Protein AF-A0A7C5HF02-F1 (afdb_monomer)

pLDDT: mean 89.79, std 8.65, range [54.38, 97.0]

Nearest PDB structures (foldseek):
  1o2f-assembly1_B  TM=9.393E-01  e=5.201E-05  Escherichia coli
  3bp8-assembly1_C  TM=9.356E-01  e=5.201E-05  unclassified
  3bp3-assembly2_B  TM=8.705E-01  e=3.276E-05  Escherichia coli
  3ipj-assembly2_B  TM=8.690E-01  e=2.224E-04  Clostridioides difficile 630
  5jlt-assembly1_A  TM=4.579E-01  e=2.018E+00  Tequatrovirus T4

Secondary structure (DSSP, 8-state):
--HHHHHHHHHHHHHTS-GGGEEEEEEETTTEEEEEES-GGG--HHHHHHTT--EEEESSSSEEEEE----

Mean predicted aligned error: 3.89 Å

Radius of gyration: 11.26 Å; Cα contacts (8 Å, |Δi|>4): 113; chains: 1; bounding box: 23×23×33 Å

Foldseek 3Di:
DDPLVVVLVCQQCVQCVHPQQWPDWADDPQFKIKTFGPQNVSHNQVSNVVSQFVDWADPDRGIIITGRDND

Structure (mmCIF, N/CA/C/O backbone):
data_AF-A0A7C5HF02-F1
#
_entry.id   AF-A0A7C5HF02-F1
#
loop_
_atom_site.group_PDB
_atom_site.id
_atom_site.type_symbol
_atom_site.label_atom_id
_atom_site.label_alt_id
_atom_site.label_comp_id
_atom_site.label_asym_id
_atom_site.label_entity_id
_atom_site.label_seq_id
_atom_site.pdbx_PDB_ins_code
_atom_site.Cartn_x
_atom_site.Cartn_y
_atom_site.Cartn_z
_atom_site.occupancy
_atom_site.B_iso_or_equiv
_atom_site.auth_seq_id
_atom_site.auth_comp_id
_atom_site.auth_asym_id
_atom_site.auth_atom_id
_atom_site.pdbx_PDB_model_num
ATOM 1 N N . MET A 1 1 ? -0.340 -2.218 21.388 1.00 54.38 1 MET A N 1
ATOM 2 C CA . MET A 1 1 ? -1.104 -1.630 20.265 1.00 54.38 1 MET A CA 1
ATOM 3 C C . MET A 1 1 ? -2.332 -0.928 20.815 1.00 54.38 1 MET A C 1
ATOM 5 O O . MET A 1 1 ? -3.077 -1.548 21.568 1.00 54.38 1 MET A O 1
ATOM 9 N N . SER A 1 2 ? -2.535 0.343 20.477 1.00 68.00 2 SER A N 1
ATOM 10 C CA . SER A 1 2 ? -3.732 1.093 20.869 1.00 68.00 2 SER A CA 1
ATOM 11 C C . SER A 1 2 ? -4.975 0.586 20.109 1.00 68.00 2 SER A C 1
ATOM 13 O O . SER A 1 2 ? -4.846 -0.019 19.039 1.00 68.00 2 SER A O 1
ATOM 15 N N . PRO A 1 3 ? -6.202 0.812 20.617 1.00 73.56 3 PRO A N 1
ATOM 16 C CA . PRO A 1 3 ? -7.436 0.498 19.887 1.00 73.56 3 PRO A CA 1
ATOM 17 C C . PRO A 1 3 ? -7.480 1.115 18.479 1.00 73.56 3 PRO A C 1
ATOM 19 O O . PRO A 1 3 ? -7.896 0.448 17.534 1.00 73.56 3 PRO A O 1
ATOM 22 N N . LYS A 1 4 ? -6.945 2.335 18.328 1.00 76.62 4 LYS A N 1
ATOM 23 C CA . LYS A 1 4 ? -6.828 3.056 17.052 1.00 76.62 4 LYS A CA 1
ATOM 24 C C . LYS A 1 4 ? -6.003 2.277 16.017 1.00 76.62 4 LYS A C 1
ATOM 26 O O . LYS A 1 4 ? -6.449 2.111 14.889 1.00 76.62 4 LYS A O 1
ATOM 31 N N . GLN A 1 5 ? -4.860 1.712 16.421 1.00 73.81 5 GLN A N 1
ATOM 32 C CA . GLN A 1 5 ? -3.986 0.926 15.534 1.00 73.81 5 GLN A CA 1
ATOM 33 C C . GLN A 1 5 ? -4.646 -0.374 15.048 1.00 73.81 5 GLN A C 1
ATOM 35 O O . GLN A 1 5 ? -4.432 -0.797 13.915 1.00 73.81 5 GLN A O 1
ATOM 40 N N . ARG A 1 6 ? -5.465 -1.024 15.890 1.00 76.62 6 ARG A N 1
ATOM 41 C CA . ARG A 1 6 ? -6.203 -2.234 15.483 1.00 76.62 6 ARG A CA 1
ATOM 42 C C . ARG A 1 6 ? -7.280 -1.917 14.452 1.00 76.62 6 ARG A C 1
ATOM 44 O O . ARG A 1 6 ? -7.391 -2.647 13.472 1.00 76.62 6 ARG A O 1
ATOM 51 N N . GLN A 1 7 ? -8.025 -0.832 14.661 1.00 80.81 7 GLN A N 1
ATOM 52 C CA . GLN A 1 7 ? -9.039 -0.381 13.711 1.00 80.81 7 GLN A CA 1
ATOM 53 C C . GLN A 1 7 ? -8.402 -0.047 12.361 1.00 80.81 7 GLN A C 1
ATOM 55 O O . GLN A 1 7 ? -8.811 -0.604 11.348 1.00 80.81 7 GLN A O 1
ATOM 60 N N . GLN A 1 8 ? -7.355 0.780 12.366 1.00 83.50 8 GLN A N 1
ATOM 61 C CA . GLN A 1 8 ? -6.642 1.199 11.158 1.00 83.50 8 GLN A CA 1
ATOM 62 C C . GLN A 1 8 ? -6.119 -0.003 10.361 1.00 83.50 8 GLN A C 1
ATOM 64 O O . GLN A 1 8 ? -6.312 -0.082 9.151 1.00 83.50 8 GLN A O 1
ATOM 69 N N . ARG A 1 9 ? -5.554 -1.011 11.043 1.00 85.56 9 ARG A N 1
ATOM 70 C CA . ARG A 1 9 ? -5.102 -2.246 10.389 1.00 85.56 9 ARG A CA 1
ATOM 71 C C . ARG A 1 9 ? -6.238 -2.968 9.663 1.00 85.56 9 ARG A C 1
ATOM 73 O O . ARG A 1 9 ? -6.060 -3.391 8.525 1.00 85.56 9 ARG A O 1
ATOM 80 N N . SER A 1 10 ? -7.394 -3.118 10.307 1.00 87.31 10 SER A N 1
ATOM 81 C CA . SER A 1 10 ? -8.559 -3.759 9.687 1.00 87.31 10 SER A CA 1
ATOM 82 C C . SER A 1 10 ? -9.073 -2.967 8.482 1.00 87.31 10 SER A C 1
ATOM 84 O O . SER A 1 10 ? -9.435 -3.564 7.470 1.00 87.31 10 SER A O 1
ATOM 86 N N . GLN A 1 11 ? -9.055 -1.633 8.559 1.00 92.25 11 GLN A N 1
ATOM 87 C CA . GLN A 1 11 ? -9.455 -0.767 7.449 1.00 92.25 11 GLN A CA 1
ATOM 88 C C . GLN A 1 11 ? -8.496 -0.876 6.263 1.00 92.25 11 GLN A C 1
ATOM 90 O O . GLN A 1 11 ? -8.946 -0.949 5.123 1.00 92.25 11 GLN A O 1
ATOM 95 N N . TRP A 1 12 ? -7.190 -0.956 6.521 1.00 93.69 12 TRP A N 1
ATOM 96 C CA . TRP A 1 12 ? -6.185 -1.139 5.475 1.00 93.69 12 TRP A CA 1
ATOM 97 C C . TRP A 1 12 ? -6.330 -2.483 4.777 1.00 93.69 12 TRP A C 1
ATOM 99 O O . TRP A 1 12 ? -6.328 -2.529 3.554 1.00 93.69 12 TRP A O 1
ATOM 109 N N . ILE A 1 13 ? -6.526 -3.568 5.531 1.00 93.19 13 ILE A N 1
ATOM 110 C CA . ILE A 1 13 ? -6.766 -4.896 4.950 1.00 93.19 13 ILE A CA 1
ATOM 111 C C . ILE A 1 13 ? -8.003 -4.873 4.044 1.00 93.19 13 ILE A C 1
ATOM 113 O O . ILE A 1 13 ? -7.960 -5.398 2.936 1.00 93.19 13 ILE A O 1
ATOM 117 N N . ALA A 1 14 ? -9.088 -4.228 4.481 1.00 94.44 14 ALA A N 1
ATOM 118 C CA . ALA A 1 14 ? -10.288 -4.082 3.663 1.00 94.44 14 ALA A CA 1
ATOM 119 C C . ALA A 1 14 ? -10.055 -3.197 2.425 1.00 94.44 14 ALA A C 1
ATOM 121 O O . ALA A 1 14 ? -10.619 -3.452 1.366 1.00 94.44 14 ALA A O 1
ATOM 122 N N . ALA A 1 15 ? -9.229 -2.155 2.538 1.00 95.12 15 ALA A N 1
ATOM 123 C CA . ALA A 1 15 ? -8.882 -1.280 1.422 1.00 95.12 15 ALA A CA 1
ATOM 124 C C . ALA A 1 15 ? -7.906 -1.926 0.424 1.00 95.12 15 ALA A C 1
ATOM 126 O O . ALA A 1 15 ? -7.830 -1.491 -0.716 1.00 95.12 15 ALA A O 1
ATOM 127 N N . LEU A 1 16 ? -7.186 -2.973 0.825 1.00 95.38 16 LEU A N 1
ATOM 128 C CA . LEU A 1 16 ? -6.367 -3.810 -0.056 1.00 95.38 16 LEU A CA 1
ATOM 129 C C . LEU A 1 16 ? -7.176 -4.970 -0.672 1.00 95.38 16 LEU A C 1
ATOM 131 O O . LEU A 1 16 ? -6.592 -5.887 -1.241 1.00 95.38 16 LEU A O 1
ATOM 135 N N . GLY A 1 17 ? -8.506 -4.960 -0.550 1.00 94.12 17 GLY A N 1
ATOM 136 C CA . GLY A 1 17 ? -9.418 -5.989 -1.055 1.00 94.12 17 GLY A CA 1
ATOM 137 C C . GLY A 1 17 ? -9.819 -7.000 0.020 1.00 94.12 17 GLY A C 1
ATOM 138 O O . GLY A 1 17 ? -10.998 -7.136 0.337 1.00 94.12 17 GLY A O 1
ATOM 139 N N . SER A 1 18 ? -8.851 -7.698 0.611 1.00 94.31 18 SER A N 1
ATOM 140 C CA . SER A 1 18 ? -9.039 -8.602 1.755 1.00 94.31 18 SER A CA 1
ATOM 141 C C . SER A 1 18 ? -7.677 -9.066 2.283 1.00 94.31 18 SER A C 1
ATOM 143 O O . SER A 1 18 ? -6.643 -8.810 1.668 1.00 94.31 18 SER A O 1
ATOM 145 N N . ALA A 1 19 ? -7.654 -9.801 3.401 1.00 93.50 19 ALA A N 1
ATOM 146 C CA . ALA A 1 19 ? -6.421 -1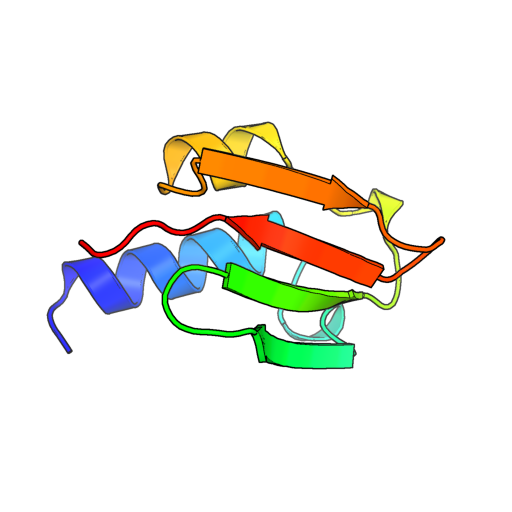0.442 3.869 1.00 93.50 19 ALA A CA 1
ATOM 147 C C . ALA A 1 19 ? -5.899 -11.470 2.851 1.00 93.50 19 ALA A C 1
ATOM 149 O O . ALA A 1 19 ? -4.696 -11.557 2.629 1.00 93.50 19 ALA A O 1
ATOM 150 N N . ASP A 1 20 ? -6.809 -12.186 2.185 1.00 95.62 20 ASP A N 1
ATOM 151 C CA . ASP A 1 20 ? -6.465 -13.180 1.170 1.00 95.62 20 ASP A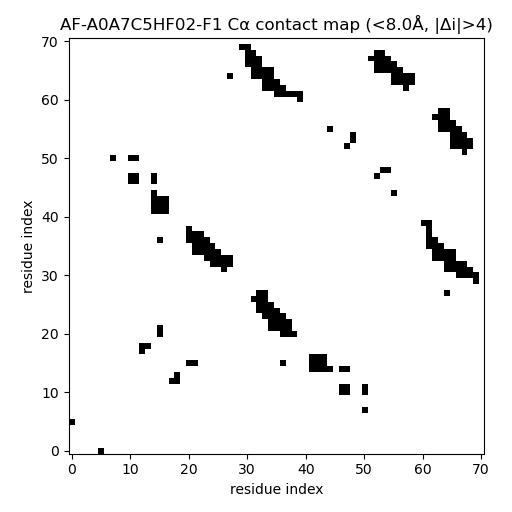 CA 1
ATOM 152 C C . ASP A 1 20 ? -5.906 -12.552 -0.106 1.00 95.62 20 ASP A C 1
ATOM 154 O O . ASP A 1 20 ? -5.218 -13.245 -0.855 1.00 95.62 20 ASP A O 1
ATOM 158 N N . ASN A 1 21 ? -6.169 -11.266 -0.360 1.00 96.19 21 ASN A N 1
ATOM 159 C CA . ASN A 1 21 ? -5.586 -10.557 -1.493 1.00 96.19 21 ASN A CA 1
ATOM 160 C C . ASN A 1 21 ? -4.112 -10.187 -1.265 1.00 96.19 21 ASN A C 1
ATOM 162 O O . ASN A 1 21 ? -3.411 -9.884 -2.221 1.00 96.19 21 ASN A O 1
ATOM 166 N N . ILE A 1 22 ? -3.609 -10.215 -0.028 1.00 95.81 22 ILE A N 1
ATOM 167 C CA . ILE A 1 22 ? -2.233 -9.814 0.287 1.00 95.81 22 ILE A CA 1
ATOM 168 C C . ILE A 1 22 ? -1.308 -11.029 0.152 1.00 95.81 22 ILE A C 1
ATOM 170 O O . ILE A 1 22 ? -1.382 -11.970 0.937 1.00 95.81 22 ILE A O 1
ATOM 174 N N . ILE A 1 23 ? -0.405 -11.000 -0.831 1.00 96.50 23 ILE A N 1
ATOM 175 C CA . ILE A 1 23 ? 0.649 -12.014 -1.001 1.00 96.50 23 ILE A CA 1
ATOM 176 C C . ILE A 1 23 ? 1.762 -11.782 0.016 1.00 96.50 23 ILE A C 1
ATOM 178 O O . ILE A 1 23 ? 2.254 -12.716 0.650 1.00 96.50 23 ILE A O 1
ATOM 182 N N . ARG A 1 24 ? 2.187 -10.524 0.157 1.00 93.38 24 ARG A N 1
ATOM 183 C CA . ARG A 1 24 ? 3.328 -10.153 0.992 1.00 93.38 24 ARG A CA 1
ATOM 184 C C . ARG A 1 24 ? 3.170 -8.727 1.491 1.00 93.38 24 ARG A C 1
ATOM 186 O O . ARG A 1 24 ? 2.757 -7.851 0.738 1.00 93.38 24 ARG A O 1
ATOM 193 N N . LEU A 1 25 ? 3.525 -8.490 2.749 1.00 91.50 25 LEU A N 1
ATOM 194 C CA . LEU A 1 25 ? 3.552 -7.159 3.347 1.00 91.50 25 LEU A CA 1
ATOM 195 C C . LEU A 1 25 ? 4.818 -7.025 4.185 1.00 91.50 25 LEU A C 1
ATOM 197 O O . LEU A 1 25 ? 5.037 -7.809 5.106 1.00 91.50 25 LEU A O 1
ATOM 201 N N . GLU A 1 26 ? 5.659 -6.051 3.850 1.00 90.69 26 GLU A N 1
ATOM 202 C CA . GLU A 1 26 ? 6.970 -5.873 4.474 1.00 90.69 26 GLU A CA 1
ATOM 203 C C . GLU A 1 26 ? 7.256 -4.408 4.790 1.00 90.69 26 GLU A C 1
ATOM 205 O O . GLU A 1 26 ? 6.977 -3.540 3.960 1.00 90.69 26 GLU A O 1
ATOM 210 N N . PRO A 1 27 ? 7.873 -4.110 5.945 1.00 85.56 27 PRO A N 1
ATOM 211 C CA . PRO A 1 27 ? 8.457 -2.799 6.180 1.00 85.56 27 PRO A CA 1
ATOM 212 C C . PRO A 1 27 ? 9.556 -2.528 5.151 1.00 85.56 27 PRO A C 1
ATOM 214 O O . PRO A 1 27 ? 10.491 -3.308 4.979 1.00 85.56 27 PRO A O 1
ATOM 217 N N . CYS A 1 28 ? 9.432 -1.402 4.458 1.00 80.50 28 CYS A N 1
ATOM 218 C CA . CYS A 1 28 ? 10.417 -0.901 3.517 1.00 80.50 28 CYS A CA 1
ATOM 219 C C . CYS A 1 28 ? 10.968 0.418 4.068 1.00 80.50 28 CYS A C 1
ATOM 221 O O . CYS A 1 28 ? 10.367 1.480 3.917 1.00 80.50 28 CYS A O 1
ATOM 223 N N . ALA A 1 29 ? 12.131 0.366 4.718 1.00 82.06 29 ALA A N 1
ATOM 224 C CA . ALA A 1 29 ? 12.644 1.484 5.514 1.00 82.06 29 ALA A CA 1
ATOM 225 C C . ALA A 1 29 ? 11.669 1.901 6.644 1.00 82.06 29 ALA A C 1
ATOM 227 O O . ALA A 1 29 ? 10.840 1.106 7.079 1.00 82.06 29 ALA A O 1
ATOM 228 N N . LEU A 1 30 ? 11.811 3.128 7.157 1.00 81.25 30 LEU A N 1
ATOM 229 C CA . LEU A 1 30 ? 11.107 3.595 8.359 1.00 81.25 30 LEU A CA 1
ATOM 230 C C . LEU A 1 30 ? 9.661 4.060 8.095 1.00 81.25 30 LEU A C 1
ATOM 232 O O . LEU A 1 30 ? 8.828 3.986 8.985 1.00 81.25 30 LEU A O 1
ATOM 236 N N . THR A 1 31 ? 9.360 4.537 6.882 1.00 88.50 31 THR A N 1
ATOM 237 C CA . THR A 1 31 ? 8.107 5.252 6.556 1.00 88.50 31 THR A CA 1
ATOM 238 C C . THR A 1 31 ? 7.290 4.613 5.442 1.00 88.50 31 THR A C 1
ATOM 240 O O . THR A 1 31 ? 6.342 5.227 4.947 1.00 88.50 31 THR A O 1
ATOM 243 N N . ARG A 1 32 ? 7.670 3.415 4.978 1.00 90.50 32 ARG A N 1
ATOM 244 C CA . ARG A 1 32 ? 6.977 2.744 3.874 1.00 90.50 32 ARG A CA 1
ATOM 245 C C . ARG A 1 32 ? 6.692 1.287 4.187 1.00 90.50 32 ARG A C 1
ATOM 247 O O . ARG A 1 32 ? 7.480 0.608 4.839 1.00 90.50 32 ARG A O 1
ATOM 254 N N . LEU A 1 33 ? 5.593 0.793 3.636 1.00 92.25 33 LEU A N 1
ATOM 255 C CA . LEU A 1 33 ? 5.319 -0.631 3.511 1.00 92.25 33 LEU A CA 1
ATOM 256 C C . LEU A 1 33 ? 5.368 -1.012 2.044 1.00 92.25 33 LEU A C 1
ATOM 258 O O . LEU A 1 33 ? 4.796 -0.324 1.203 1.00 92.25 33 LEU A O 1
ATOM 262 N N . ARG A 1 34 ? 6.023 -2.125 1.741 1.00 94.81 34 ARG A N 1
ATOM 263 C CA . ARG A 1 34 ? 5.902 -2.781 0.447 1.00 94.81 34 ARG A CA 1
ATOM 264 C C . ARG A 1 34 ? 4.821 -3.844 0.547 1.00 94.81 34 ARG A C 1
ATOM 266 O O . ARG A 1 34 ? 4.897 -4.710 1.416 1.00 94.81 34 ARG A O 1
ATOM 273 N N . VAL A 1 35 ? 3.837 -3.768 -0.337 1.00 95.25 35 VAL A N 1
ATOM 274 C CA . VAL A 1 35 ? 2.708 -4.694 -0.388 1.00 95.25 35 VAL A CA 1
ATOM 275 C C . VAL A 1 35 ? 2.649 -5.316 -1.770 1.00 95.25 35 VAL A C 1
ATOM 277 O O . VAL A 1 35 ? 2.675 -4.602 -2.767 1.00 95.25 35 VAL A O 1
ATOM 280 N N . GLN A 1 36 ? 2.579 -6.640 -1.811 1.00 96.81 36 GLN A N 1
ATOM 281 C CA . GLN A 1 36 ? 2.307 -7.410 -3.013 1.00 96.81 36 GLN A CA 1
ATOM 282 C C . GLN A 1 36 ? 0.897 -7.993 -2.913 1.00 96.81 36 GLN A C 1
ATOM 284 O O . GLN A 1 36 ? 0.547 -8.559 -1.871 1.00 96.81 36 GLN A O 1
ATOM 289 N N . LEU A 1 37 ? 0.099 -7.849 -3.966 1.00 96.94 37 LEU A N 1
ATOM 290 C CA . LEU A 1 37 ? -1.307 -8.252 -4.013 1.00 96.94 37 LEU A CA 1
ATOM 291 C C . LEU A 1 37 ? -1.538 -9.368 -5.039 1.00 96.94 37 LEU A C 1
ATOM 293 O O . LEU A 1 37 ? -0.781 -9.498 -5.986 1.00 96.94 37 LEU A O 1
ATOM 297 N N . LYS A 1 38 ? -2.581 -10.184 -4.865 1.00 97.00 38 LYS A N 1
ATOM 298 C CA . LYS A 1 38 ? -2.998 -11.170 -5.880 1.00 97.00 38 LYS A CA 1
ATOM 299 C C . LYS A 1 38 ? -3.731 -10.496 -7.032 1.00 97.00 38 LYS A C 1
ATOM 301 O O . LYS A 1 38 ? -3.534 -10.867 -8.182 1.00 97.00 38 LYS A O 1
ATOM 306 N N . ASP A 1 39 ? -4.568 -9.521 -6.701 1.00 96.06 39 ASP A N 1
ATOM 307 C CA . ASP A 1 39 ? -5.324 -8.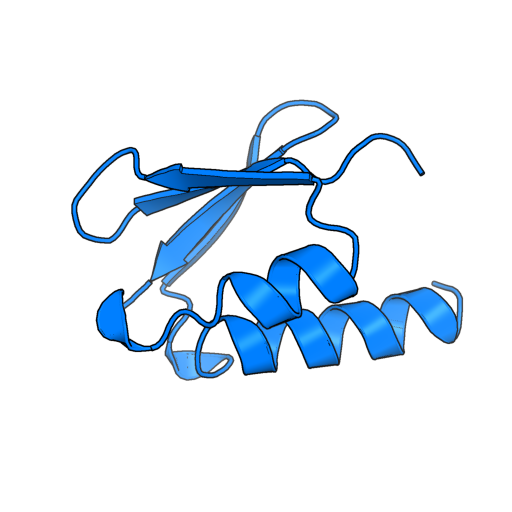715 -7.645 1.00 96.06 39 ASP A CA 1
ATOM 308 C C . ASP A 1 39 ? -5.200 -7.234 -7.268 1.00 96.06 39 ASP A C 1
ATOM 310 O O . ASP A 1 39 ? -5.743 -6.764 -6.259 1.00 96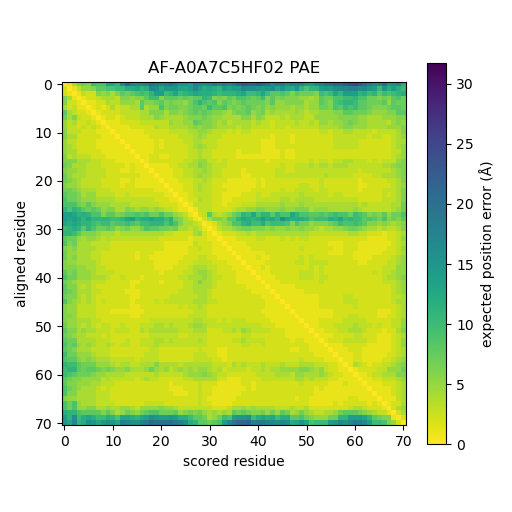.06 39 ASP A O 1
ATOM 314 N N . ALA A 1 40 ? -4.446 -6.501 -8.086 1.00 94.94 40 ALA A N 1
ATOM 315 C CA . ALA A 1 40 ? -4.230 -5.070 -7.936 1.00 94.94 40 ALA A CA 1
ATOM 316 C C . ALA A 1 40 ? -5.500 -4.244 -8.193 1.00 94.94 40 ALA A C 1
ATOM 318 O O . ALA A 1 40 ? -5.605 -3.137 -7.672 1.00 94.94 40 ALA A O 1
ATOM 319 N N . ALA A 1 41 ? -6.486 -4.761 -8.936 1.00 94.94 41 ALA A N 1
ATOM 320 C CA . ALA A 1 41 ? -7.719 -4.032 -9.232 1.00 94.94 41 ALA A CA 1
ATOM 321 C C . ALA A 1 41 ? -8.622 -3.861 -7.998 1.00 94.94 41 ALA A C 1
ATOM 323 O O . ALA A 1 41 ? -9.485 -2.984 -7.976 1.00 94.94 41 ALA A O 1
ATOM 324 N N . LEU A 1 42 ? -8.409 -4.669 -6.954 1.00 95.06 42 LEU A N 1
ATOM 325 C CA . LEU A 1 42 ? -9.157 -4.602 -5.696 1.00 95.06 42 LEU A CA 1
ATOM 326 C C . LEU A 1 42 ? -8.657 -3.505 -4.743 1.00 95.06 42 LEU A C 1
ATOM 328 O O . LEU A 1 42 ? -9.222 -3.333 -3.660 1.00 95.06 42 LEU A O 1
ATOM 332 N N . ILE A 1 43 ? -7.598 -2.773 -5.103 1.00 94.88 43 ILE A N 1
ATOM 333 C CA . ILE A 1 43 ? -7.071 -1.708 -4.253 1.00 94.88 43 ILE A CA 1
ATOM 334 C C . ILE A 1 43 ? -8.012 -0.49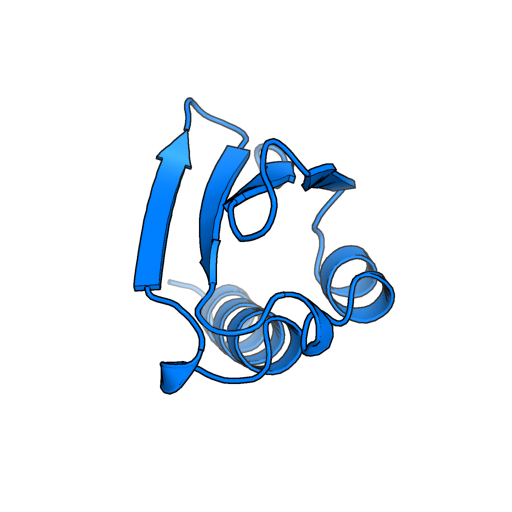3 -4.225 1.00 94.88 43 ILE A C 1
ATOM 336 O O . ILE A 1 43 ? -8.395 0.081 -5.242 1.00 94.88 43 ILE A O 1
ATOM 340 N N . HIS A 1 44 ? -8.347 -0.042 -3.020 1.00 95.94 44 HIS A N 1
ATOM 341 C CA . HIS A 1 44 ? -9.107 1.176 -2.767 1.00 95.94 44 HIS A CA 1
ATOM 342 C C . HIS A 1 44 ? -8.191 2.286 -2.256 1.00 95.94 44 HIS A C 1
ATOM 344 O O . HIS A 1 44 ? -8.139 2.595 -1.062 1.00 95.94 44 HIS A O 1
ATOM 350 N N . GLU A 1 45 ? -7.497 2.940 -3.188 1.00 93.81 45 GLU A N 1
ATOM 351 C CA . GLU A 1 45 ? -6.521 3.990 -2.881 1.00 93.81 45 GLU A CA 1
ATOM 352 C C . GLU A 1 45 ? -7.075 5.134 -2.027 1.00 93.81 45 GLU A C 1
ATOM 354 O O . GLU A 1 45 ? -6.406 5.621 -1.116 1.00 93.81 45 GLU A O 1
ATOM 359 N N . LYS A 1 46 ? -8.311 5.567 -2.305 1.00 93.88 46 LYS A N 1
ATOM 360 C CA . LYS A 1 46 ? -8.954 6.656 -1.563 1.00 93.88 46 LYS A CA 1
ATOM 361 C C . LYS A 1 46 ? -9.088 6.316 -0.075 1.00 93.88 46 LYS A C 1
ATOM 363 O O . LYS A 1 46 ? -8.735 7.133 0.768 1.00 93.88 46 LYS A O 1
ATOM 368 N N . ARG A 1 47 ? -9.524 5.092 0.234 1.00 93.31 47 ARG A N 1
ATOM 369 C CA . ARG A 1 47 ? -9.705 4.618 1.611 1.00 93.31 47 ARG A CA 1
ATOM 370 C C . ARG A 1 47 ? -8.369 4.464 2.330 1.00 93.31 47 ARG A C 1
ATOM 372 O O . ARG A 1 47 ? -8.258 4.832 3.489 1.00 93.31 47 ARG A O 1
ATOM 379 N N . LEU A 1 48 ? -7.334 3.984 1.637 1.00 93.81 48 LEU A N 1
ATOM 380 C CA . LEU A 1 48 ? -5.979 3.942 2.194 1.00 93.81 48 LEU A CA 1
ATOM 381 C C . LEU A 1 48 ? -5.498 5.344 2.601 1.00 93.81 48 LEU A C 1
ATOM 383 O O . LEU A 1 48 ? -4.957 5.505 3.694 1.00 93.81 48 LEU A O 1
ATOM 387 N N . LYS A 1 49 ? -5.746 6.362 1.766 1.00 92.75 49 LYS A N 1
ATOM 388 C CA . LYS A 1 49 ? -5.386 7.756 2.073 1.00 92.75 49 LYS A CA 1
ATOM 389 C C . LYS A 1 49 ? -6.151 8.326 3.267 1.00 92.75 49 LYS A C 1
ATOM 391 O O . LYS A 1 49 ? -5.546 8.954 4.129 1.00 92.75 49 LYS A O 1
ATOM 396 N N . GLU A 1 50 ? -7.454 8.065 3.352 1.00 91.88 50 GLU A N 1
ATOM 397 C CA . GLU A 1 50 ? -8.293 8.450 4.502 1.00 91.88 50 GLU A CA 1
ATOM 398 C C . GLU A 1 50 ? -7.811 7.808 5.813 1.00 91.88 50 GLU A C 1
ATOM 4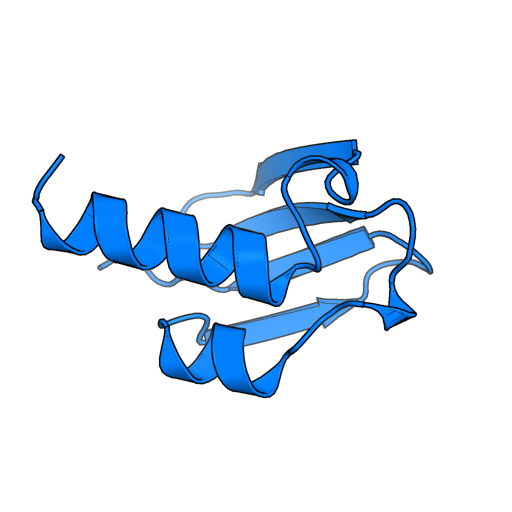00 O O . GLU A 1 50 ? -7.900 8.411 6.880 1.00 91.88 50 GLU A O 1
ATOM 405 N N . GLU A 1 51 ? -7.232 6.612 5.7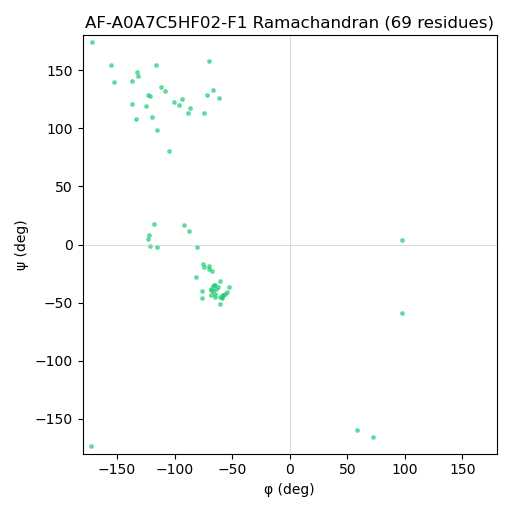25 1.00 90.69 51 GLU A N 1
ATOM 406 C CA . GLU A 1 51 ? -6.693 5.863 6.857 1.00 90.69 51 GLU A CA 1
ATOM 407 C C . GLU A 1 51 ? -5.198 6.144 7.115 1.00 90.69 51 GLU A C 1
ATOM 409 O O . GLU A 1 51 ? -4.542 5.372 7.817 1.00 90.69 51 GLU A O 1
ATOM 414 N N . GLY A 1 52 ? -4.642 7.233 6.569 1.00 89.50 52 GLY A N 1
ATOM 415 C CA . GLY A 1 52 ? -3.300 7.735 6.897 1.00 89.50 52 GLY A CA 1
ATOM 416 C C . GLY A 1 52 ? -2.174 7.331 5.940 1.00 89.50 52 GLY A C 1
ATOM 417 O O . GLY A 1 52 ? -1.021 7.686 6.183 1.00 89.50 52 GLY A O 1
ATOM 418 N N . VAL A 1 53 ? -2.465 6.629 4.839 1.00 93.12 53 VAL A N 1
ATOM 419 C CA . VAL A 1 53 ? -1.465 6.395 3.785 1.00 93.12 53 VAL A CA 1
ATOM 420 C C . VAL A 1 53 ? -1.258 7.689 2.995 1.00 93.12 53 VAL A C 1
ATOM 422 O O . VAL A 1 53 ? -2.134 8.149 2.274 1.00 93.12 53 VAL A O 1
ATOM 425 N N . GLN A 1 54 ? -0.076 8.283 3.089 1.00 93.69 54 GLN A N 1
ATOM 426 C CA . GLN A 1 54 ? 0.248 9.558 2.445 1.00 93.69 54 GLN A CA 1
ATOM 427 C C . GLN A 1 54 ? 0.309 9.437 0.919 1.00 93.69 54 GLN A C 1
ATOM 429 O O . GLN A 1 54 ? -0.125 10.333 0.195 1.00 93.69 54 GLN A O 1
ATOM 434 N N . ALA A 1 55 ? 0.845 8.324 0.419 1.00 93.06 55 ALA A N 1
ATOM 435 C CA . ALA A 1 55 ? 0.937 8.052 -1.008 1.00 93.06 55 ALA A CA 1
ATOM 436 C C . ALA A 1 55 ? 1.002 6.550 -1.289 1.00 93.06 55 ALA A C 1
ATOM 438 O O . ALA A 1 55 ? 1.457 5.763 -0.458 1.00 93.06 55 ALA A O 1
ATOM 439 N N . ILE A 1 56 ? 0.563 6.176 -2.487 1.00 95.19 56 ILE A N 1
ATOM 440 C CA . ILE A 1 56 ? 0.546 4.806 -2.993 1.00 95.19 56 ILE A CA 1
ATOM 441 C C . ILE A 1 56 ? 1.313 4.846 -4.305 1.00 95.19 56 ILE A C 1
ATOM 443 O O . ILE A 1 56 ? 0.958 5.604 -5.205 1.00 95.19 56 ILE A O 1
ATOM 447 N N . VAL A 1 57 ? 2.408 4.101 -4.374 1.00 94.88 57 VAL A N 1
ATOM 448 C CA . VAL A 1 57 ? 3.324 4.122 -5.513 1.00 94.88 57 VAL A CA 1
ATOM 449 C C . VAL A 1 57 ? 3.381 2.719 -6.109 1.00 94.88 57 VAL A C 1
ATOM 451 O O . VAL A 1 57 ? 3.940 1.830 -5.462 1.00 94.88 57 VAL A O 1
ATOM 454 N N . PRO A 1 58 ? 2.819 2.489 -7.306 1.00 94.31 58 PRO A N 1
ATOM 455 C CA . PRO A 1 58 ? 3.007 1.229 -8.010 1.00 94.31 58 PRO A CA 1
ATOM 456 C C . PRO A 1 58 ? 4.478 1.089 -8.419 1.00 94.31 58 PRO A C 1
ATOM 458 O O . PRO A 1 58 ? 5.088 2.026 -8.933 1.00 94.31 58 PRO A O 1
ATOM 461 N N . VAL A 1 59 ? 5.056 -0.079 -8.159 1.00 93.06 59 VAL A N 1
ATOM 462 C CA . VAL A 1 59 ? 6.436 -0.440 -8.532 1.00 93.06 59 VAL A CA 1
ATOM 463 C C . VAL A 1 59 ? 6.490 -1.677 -9.440 1.00 93.06 59 VAL A C 1
ATOM 465 O O . VAL A 1 59 ? 7.568 -2.081 -9.865 1.00 93.06 59 VAL A O 1
ATOM 468 N N . GLY A 1 60 ? 5.329 -2.255 -9.745 1.00 92.38 60 GLY A N 1
ATOM 469 C CA . GLY A 1 60 ? 5.087 -3.354 -10.675 1.00 92.38 60 GLY A CA 1
ATOM 470 C C . GLY A 1 60 ? 3.577 -3.558 -10.833 1.00 92.38 60 GLY A C 1
ATOM 471 O O . GLY A 1 60 ? 2.800 -2.774 -10.284 1.00 92.38 60 GLY A O 1
ATOM 472 N N . ASP A 1 61 ? 3.165 -4.608 -11.542 1.00 91.75 61 ASP A N 1
ATOM 473 C CA . ASP A 1 61 ? 1.741 -4.882 -11.802 1.00 91.75 61 ASP A CA 1
ATOM 474 C C . ASP A 1 61 ? 0.960 -5.210 -10.520 1.00 91.75 61 ASP A C 1
ATOM 476 O O . ASP A 1 61 ? -0.201 -4.837 -10.371 1.00 91.75 61 ASP A O 1
ATOM 480 N N . ASP A 1 62 ? 1.614 -5.880 -9.572 1.00 95.44 62 ASP A N 1
ATOM 481 C CA . ASP A 1 62 ? 1.025 -6.385 -8.333 1.00 95.44 62 ASP A CA 1
ATOM 482 C C . ASP A 1 62 ? 1.727 -5.859 -7.069 1.00 95.44 62 ASP A C 1
ATOM 484 O O . ASP A 1 62 ? 1.395 -6.259 -5.951 1.00 95.44 62 ASP A O 1
ATOM 488 N N . LEU A 1 63 ? 2.700 -4.958 -7.230 1.00 95.94 63 LEU A N 1
ATOM 489 C CA . LEU A 1 63 ? 3.608 -4.519 -6.176 1.00 95.94 63 LEU A CA 1
ATOM 490 C C . LEU A 1 63 ? 3.509 -3.009 -5.951 1.00 95.94 63 LEU A C 1
ATOM 492 O O . LEU A 1 63 ? 3.680 -2.208 -6.870 1.00 95.94 63 LEU A O 1
ATOM 496 N N . PHE A 1 64 ? 3.306 -2.619 -4.694 1.00 96.25 64 PHE A N 1
ATOM 497 C CA . PHE A 1 64 ? 3.061 -1.238 -4.284 1.00 96.25 64 PHE A CA 1
ATOM 498 C C . PHE A 1 64 ? 3.936 -0.837 -3.099 1.00 96.25 64 PHE A C 1
ATOM 500 O O . PHE A 1 64 ? 4.171 -1.621 -2.177 1.00 96.25 64 PHE A O 1
ATOM 507 N N . HIS A 1 65 ? 4.365 0.421 -3.076 1.00 95.38 65 HIS A N 1
ATOM 508 C CA . HIS A 1 65 ? 4.852 1.088 -1.875 1.00 95.38 65 HIS A CA 1
ATOM 509 C C . HIS A 1 65 ? 3.755 1.981 -1.297 1.00 95.38 65 HIS A C 1
ATOM 511 O O . HIS A 1 65 ? 3.281 2.904 -1.954 1.00 95.38 65 HIS A O 1
ATOM 517 N N . LEU A 1 66 ? 3.390 1.734 -0.043 1.00 94.19 66 LEU A N 1
ATOM 518 C CA . LEU A 1 66 ? 2.527 2.595 0.755 1.00 94.19 66 LEU A CA 1
ATOM 519 C C . LEU A 1 66 ? 3.413 3.488 1.618 1.00 94.19 66 LEU A C 1
ATOM 521 O O . LEU A 1 66 ? 4.197 2.977 2.415 1.00 94.19 66 LEU A O 1
ATOM 525 N N . LEU A 1 67 ? 3.310 4.805 1.472 1.00 93.19 67 LEU A N 1
ATOM 526 C CA . LEU A 1 67 ? 3.982 5.768 2.343 1.00 93.19 67 LEU A CA 1
ATOM 527 C C . LEU A 1 67 ? 3.083 6.016 3.554 1.00 93.19 67 LEU A C 1
ATOM 529 O O . LEU A 1 67 ? 1.968 6.497 3.394 1.00 93.19 67 LEU A O 1
ATOM 533 N N . ILE A 1 68 ? 3.554 5.677 4.751 1.00 88.81 68 ILE A N 1
ATOM 534 C CA . ILE A 1 68 ? 2.738 5.633 5.976 1.00 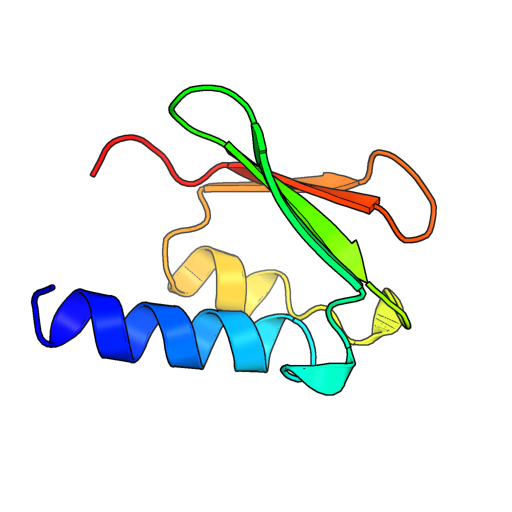88.81 68 ILE A CA 1
ATOM 535 C C . ILE A 1 68 ? 3.168 6.654 7.041 1.00 88.81 68 ILE A C 1
ATOM 537 O O . ILE A 1 68 ? 2.518 6.766 8.071 1.00 88.81 68 ILE A O 1
ATOM 541 N N . GLY A 1 69 ? 4.233 7.426 6.791 1.00 82.25 69 GLY A N 1
ATOM 542 C CA . GLY A 1 69 ? 4.737 8.429 7.738 1.00 82.25 69 GLY A CA 1
ATOM 543 C C . GLY A 1 69 ? 5.438 7.827 8.966 1.00 82.25 69 GLY A C 1
ATOM 544 O O . GLY A 1 69 ? 5.827 6.662 8.942 1.00 82.25 69 GLY A O 1
ATOM 545 N N . LEU A 1 70 ? 5.656 8.647 10.003 1.00 73.06 70 LEU A N 1
ATOM 546 C CA . LEU A 1 70 ? 6.325 8.287 11.272 1.00 73.06 70 LEU A CA 1
ATOM 547 C C . LEU A 1 70 ? 5.413 8.435 12.507 1.00 73.06 70 LEU A C 1
ATOM 549 O O . LEU A 1 70 ? 5.935 8.548 13.612 1.00 73.06 70 LEU A O 1
ATOM 553 N N . ASP A 1 71 ? 4.092 8.495 12.320 1.00 60.09 71 ASP A N 1
ATOM 554 C CA . ASP A 1 71 ? 3.128 8.717 13.417 1.00 60.09 71 ASP A CA 1
ATOM 555 C C . ASP A 1 71 ? 3.224 7.688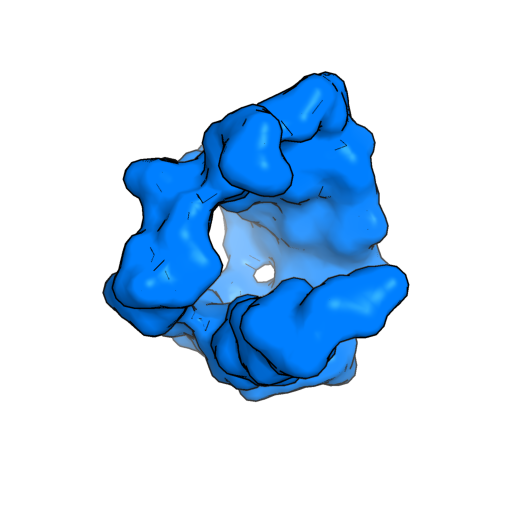 14.563 1.00 60.09 71 ASP A C 1
ATOM 557 O O . ASP A 1 71 ? 3.383 6.473 14.289 1.00 60.09 71 ASP A O 1
#

Solvent-accessible surface area (backbone atoms only — not comparable to full-atom values): 3934 Å² total; per-residue (Å²): 132,56,74,67,57,55,51,47,51,55,52,44,34,53,24,44,52,31,70,86,28,49,74,43,77,42,81,45,75,88,36,26,34,37,38,30,37,76,52,55,86,45,51,36,66,70,57,33,41,76,67,53,32,77,43,77,43,75,79,54,88,39,31,33,39,36,29,51,55,86,126

Sequence (71 aa):
MSPKQRQQRSQWIAALGSADNIIRLEPCALTRLRVQLKDAALIHEKRLKEEGVQAIVPVGDDLFHLLIGLD